Protein 9J26 (pdb70)

Sequence (141 aa):
PGPGPGERGPPGGVGFPGPGPGPGGPGPGEERGPPGGVGFPGPGPGPGGPGPGERGPPGGVGFPGPGPGPGPGPGPGERGPPGGVGFPGPGPGPPGPGPGERGPPGGVGFPGPGPGPGPGPGPGERGPPGGVGFPGPGPGPG

Secondary structure (DSSP, 8-state):
------PPPPP-PPPPP-------/-----PPPPP-PPPPPP------/-----PPPPPPPP----------/------PPPPPPPPPPPP-----/------PPPPPPPPPPPP------/------PPPPPPPPPPPP------

Structure (mmCIF, N/CA/C/O backbone):
data_9J26
#
_entry.id   9J26
#
_cell.length_a   13.982
_cell.length_b   30.428
_cell.length_c   68.051
_cell.angle_alpha   86.620
_cell.angle_beta   86.473
_cell.angle_gamma   89.284
#
_symmetry.space_group_name_H-M   'P 1'
#
loop_
_entity.id
_entity.type
_entity.pdbx_description
1 polymer 'Triple-helix region of human collagen type IV'
2 water water
#
loop_
_atom_site.group_PDB
_atom_site.id
_atom_site.type_symbol
_atom_site.label_atom_id
_atom_site.label_alt_id
_atom_site.label_comp_id
_atom_site.label_asym_id
_atom_site.label_entity_id
_atom_site.label_seq_id
_atom_site.pdbx_PDB_ins_code
_atom_site.Cartn_x
_atom_site.Cartn_y
_atom_site.Cartn_z
_atom_site.occupancy
_atom_site.B_iso_or_equiv
_atom_site.auth_seq_id
_atom_site.auth_comp_id
_atom_site.auth_asym_id
_atom_site.auth_atom_id
_atom_site.pdbx_PDB_model_num
ATOM 1 N N . PRO A 1 1 ? 18.214 -41.948 69.604 1.000 37.739 1 PRO A N 1
ATOM 2 C CA . PRO A 1 1 ? 17.879 -40.541 69.456 1.000 39.226 1 PRO A CA 1
ATOM 3 C C . PRO A 1 1 ? 16.721 -40.381 68.473 1.000 37.957 1 PRO A C 1
ATOM 4 O O . PRO A 1 1 ? 16.312 -41.352 67.833 1.000 31.999 1 PRO A O 1
ATOM 16 N N . GLY A 1 3 ? 14.950 -39.727 64.912 1.000 28.492 3 GLY A N 1
ATOM 17 C CA . GLY A 1 3 ? 15.340 -40.078 63.557 1.000 24.082 3 GLY A CA 1
ATOM 18 C C . GLY A 1 3 ? 15.886 -38.877 62.792 1.000 24.265 3 GLY A C 1
ATOM 19 O O . GLY A 1 3 ? 15.890 -37.758 63.291 1.000 24.577 3 GLY A O 1
ATOM 20 N N . PRO A 1 4 ? 16.372 -39.090 61.557 1.000 23.954 4 PRO A N 1
ATOM 21 C CA . PRO A 1 4 ? 16.909 -37.981 60.766 1.000 26.450 4 PRO A CA 1
ATOM 22 C C . PRO A 1 4 ? 15.751 -37.127 60.250 1.000 27.340 4 PRO A C 1
ATOM 23 O O . PRO A 1 4 ? 14.596 -37.578 60.219 1.000 24.346 4 PRO A O 1
ATOM 35 N N . GLY A 1 6 ? 13.139 -35.455 57.718 1.000 18.667 6 GLY A N 1
ATOM 36 C CA . GLY A 1 6 ? 12.460 -36.025 56.581 1.000 19.544 6 GLY A CA 1
ATOM 37 C C . GLY A 1 6 ? 12.977 -35.453 55.271 1.000 19.312 6 GLY A C 1
ATOM 38 O O . GLY A 1 6 ? 13.863 -34.583 55.235 1.000 19.139 6 GLY A O 1
ATOM 39 N N . PRO A 1 7 ? 12.420 -35.955 54.157 1.000 19.136 7 PRO A N 1
ATOM 40 C CA . PRO A 1 7 ? 12.812 -35.491 52.832 1.000 21.366 7 PRO A CA 1
ATOM 41 C C . PRO A 1 7 ? 12.413 -34.047 52.596 1.000 18.352 7 PRO A C 1
ATOM 42 O O . PRO A 1 7 ? 11.518 -33.515 53.258 1.000 17.058 7 PRO A O 1
ATOM 54 N N . GLY A 1 9 ? 10.595 -30.751 51.109 1.000 14.311 9 GLY A N 1
ATOM 55 C CA . GLY A 1 9 ? 9.220 -30.553 50.678 1.000 13.696 9 GLY A CA 1
ATOM 56 C C . GLY A 1 9 ? 9.076 -30.562 49.157 1.000 15.042 9 GLY A C 1
ATOM 57 O O . GLY A 1 9 ? 10.063 -30.545 48.408 1.000 13.923 9 GLY A O 1
ATOM 58 N N . GLU A 1 10 ? 7.806 -30.514 48.734 1.000 13.672 10 GLU A N 1
ATOM 59 C CA . GLU A 1 10 ? 7.451 -30.484 47.327 1.000 15.847 10 GLU A CA 1
ATOM 60 C C . GLU A 1 10 ? 7.935 -29.185 46.696 1.000 13.300 10 GLU A C 1
ATOM 61 O O . GLU A 1 10 ? 7.962 -28.153 47.317 1.000 12.754 10 GLU A O 1
ATOM 67 N N . ARG A 1 11 ? 8.234 -29.263 45.399 1.000 12.440 11 ARG A N 1
ATOM 68 C CA . ARG A 1 11 ? 8.620 -28.070 44.662 1.000 11.770 11 ARG A CA 1
ATOM 69 C C . ARG A 1 11 ? 7.460 -27.077 44.658 1.000 11.717 11 ARG A C 1
ATOM 70 O O . ARG A 1 11 ? 6.290 -27.479 44.592 1.000 12.551 11 ARG A O 1
ATOM 78 N N . GLY A 1 12 ? 7.770 -25.790 44.777 1.000 11.563 12 GLY A N 1
ATOM 79 C CA . GLY A 1 12 ? 6.747 -24.764 44.745 1.000 12.596 12 GLY A CA 1
ATOM 80 C C . GLY A 1 12 ? 6.083 -24.683 43.372 1.000 11.493 12 GLY A C 1
ATOM 81 O O . GLY A 1 12 ? 6.494 -25.295 42.369 1.000 13.028 12 GLY A O 1
ATOM 82 N N . PRO A 1 13 ? 4.991 -23.901 43.308 1.000 13.560 13 PRO A N 1
ATOM 83 C CA . PRO A 1 13 ? 4.287 -23.731 42.052 1.000 14.114 13 PRO A CA 1
ATOM 84 C C . PRO A 1 13 ? 5.086 -22.876 41.089 1.000 12.802 13 PRO A C 1
ATOM 85 O O . PRO A 1 13 ? 5.962 -22.121 41.483 1.000 13.668 13 PRO A O 1
ATOM 89 N N . PRO A 1 14 ? 4.793 -22.984 39.777 1.000 14.826 14 PRO A N 1
ATOM 90 C CA . PRO A 1 14 ? 5.386 -22.080 38.809 1.000 14.077 14 PRO A CA 1
ATOM 91 C C . PRO A 1 14 ? 5.129 -20.619 39.124 1.000 13.002 14 PRO A C 1
ATOM 92 O O . PRO A 1 14 ? 4.107 -20.265 39.723 1.000 13.796 14 PRO A O 1
ATOM 96 N N . GLY A 1 15 ? 6.037 -19.773 38.671 1.000 12.894 15 GLY A N 1
ATOM 97 C CA . GLY A 1 15 ? 5.907 -18.347 38.841 1.000 13.048 15 GLY A CA 1
ATOM 98 C C . GLY A 1 15 ? 4.785 -17.743 37.997 1.000 13.345 15 GLY A C 1
ATOM 99 O O . GLY A 1 15 ? 4.073 -18.441 37.279 1.000 13.664 15 GLY A O 1
ATOM 100 N N . GLY A 1 16 ? 4.709 -16.416 38.120 1.000 13.697 16 GLY A N 1
ATOM 101 C CA . GLY A 1 16 ? 3.659 -15.657 37.470 1.000 14.769 16 GLY A CA 1
ATOM 102 C C . GLY A 1 16 ? 3.897 -15.527 35.967 1.000 13.136 16 GLY A C 1
ATOM 103 O O . GLY A 1 16 ? 5.000 -15.777 35.436 1.000 14.146 16 GLY A O 1
ATOM 104 N N . VAL A 1 17 ? 2.839 -15.104 35.261 1.000 13.646 17 VAL A N 1
ATOM 105 C CA . VAL A 1 17 ? 2.949 -14.794 33.841 1.000 12.683 17 VAL A CA 1
ATOM 106 C C . VAL A 1 17 ? 3.955 -13.668 33.638 1.000 12.689 17 VAL A C 1
ATOM 107 O O . VAL A 1 17 ? 4.070 -12.755 34.451 1.000 14.147 17 VAL A O 1
ATOM 111 N N . GLY A 1 18 ? 4.719 -13.774 32.545 1.000 10.736 18 GLY A N 1
ATOM 112 C CA . GLY A 1 18 ? 5.721 -12.768 32.224 1.000 10.315 18 GLY A CA 1
ATOM 113 C C . GLY A 1 18 ? 5.126 -11.397 31.874 1.000 10.290 18 GLY A C 1
ATOM 114 O O . GLY A 1 18 ? 3.923 -11.201 31.655 1.000 10.825 18 GLY A O 1
ATOM 115 N N . PHE A 1 19 ? 6.013 -10.422 31.869 1.000 9.756 19 PHE A N 1
ATOM 116 C CA . PHE A 1 19 ? 5.622 -9.060 31.613 1.000 9.585 19 PHE A CA 1
ATOM 117 C C . PHE A 1 19 ? 5.374 -8.873 30.147 1.000 9.232 19 PHE A C 1
ATOM 118 O O . PHE A 1 19 ? 5.918 -9.583 29.319 1.000 9.854 19 PHE A O 1
ATOM 126 N N . PRO A 1 20 ? 4.582 -7.855 29.749 1.000 9.003 20 PRO A N 1
ATOM 127 C CA . PRO A 1 20 ? 4.446 -7.502 28.345 1.000 8.940 20 PRO A CA 1
ATOM 128 C C . PRO A 1 20 ? 5.806 -7.215 27.710 1.000 9.375 20 PRO A C 1
ATOM 129 O O . PRO A 1 20 ? 6.751 -6.745 28.358 1.000 9.437 20 PRO A O 1
ATOM 133 N N . GLY A 1 21 ? 5.902 -7.546 26.430 1.000 8.909 21 GLY A N 1
ATOM 134 C CA . GLY A 1 21 ? 7.119 -7.251 25.710 1.000 8.455 21 GLY A CA 1
ATOM 135 C C . GLY A 1 21 ? 7.354 -5.768 25.477 1.000 9.533 21 GLY A C 1
ATOM 136 O O . GLY A 1 21 ? 6.593 -4.895 25.884 1.000 9.485 21 GLY A O 1
ATOM 137 N N . PRO A 1 22 ? 8.473 -5.462 24.799 1.000 9.437 22 PRO A N 1
ATOM 138 C CA . PRO A 1 22 ? 8.788 -4.086 24.438 1.000 9.823 22 PRO A CA 1
ATOM 139 C C . PRO A 1 22 ? 7.987 -3.601 23.245 1.000 9.826 22 PRO A C 1
ATOM 140 O O . PRO A 1 22 ? 7.213 -4.338 22.659 1.000 9.822 22 PRO A O 1
ATOM 152 N N . GLY A 1 24 ? 6.553 -2.091 19.651 1.000 11.107 24 GLY A N 1
ATOM 153 C CA . GLY A 1 24 ? 6.771 -2.299 18.241 1.000 12.200 24 GLY A CA 1
ATOM 154 C C . GLY A 1 24 ? 7.488 -1.085 17.638 1.000 11.708 24 GLY A C 1
ATOM 155 O O . GLY A 1 24 ? 7.620 -0.043 18.241 1.000 11.844 24 GLY A O 1
ATOM 156 N N . PRO A 1 25 ? 7.952 -1.233 16.385 1.000 12.572 25 PRO A N 1
ATOM 157 C CA . PRO A 1 25 ? 8.617 -0.154 15.671 1.000 13.574 25 PRO A CA 1
ATOM 158 C C . PRO A 1 25 ? 7.617 0.878 15.189 1.000 11.258 25 PRO A C 1
ATOM 159 O O . PRO A 1 25 ? 6.411 0.653 15.209 1.000 10.101 25 PRO A O 1
ATOM 171 N N . GLY A 1 27 ? 5.219 2.929 12.716 1.000 12.654 27 GLY A N 1
ATOM 172 C CA . GLY A 1 27 ? 4.492 2.588 11.519 1.000 14.225 27 GLY A CA 1
ATOM 173 C C . GLY A 1 27 ? 5.206 3.099 10.277 1.000 15.665 27 GLY A C 1
ATOM 174 O O . GLY A 1 27 ? 6.186 3.848 10.344 1.000 14.449 27 GLY A O 1
ATOM 175 N N . PRO A 1 28 ? 4.766 2.613 9.092 1.000 16.697 28 PRO A N 1
ATOM 176 C CA . PRO A 1 28 ? 5.406 3.028 7.857 1.000 18.976 28 PRO A CA 1
ATOM 177 C C . PRO A 1 28 ? 5.031 4.457 7.493 1.000 20.221 28 PRO A C 1
ATOM 178 O O . PRO A 1 28 ? 4.034 5.004 7.972 1.000 18.580 28 PRO A O 1
ATOM 190 N N . GLY A 1 30 ? 3.415 5.118 5.141 1.000 34.731 30 GLY A N 1
ATOM 191 C CA . GLY A 1 30 ? 1.982 4.846 5.047 1.000 33.902 30 GLY A CA 1
ATOM 192 C C . GLY A 1 30 ? 1.708 3.344 4.886 1.000 35.231 30 GLY A C 1
ATOM 193 O O . GLY A 1 30 ? 0.602 2.921 4.402 1.000 28.586 30 GLY A O 1
ATOM 194 N N . GLY B 1 3 ? 15.397 -43.117 65.690 1.000 28.054 3 GLY B N 1
ATOM 195 C CA . GLY B 1 3 ? 13.978 -43.105 65.279 1.000 28.695 3 GLY B CA 1
ATOM 196 C C . GLY B 1 3 ? 13.817 -43.136 63.760 1.000 29.492 3 GLY B C 1
ATOM 197 O O . GLY B 1 3 ? 14.786 -43.031 63.012 1.000 30.084 3 GLY B O 1
ATOM 198 N N . PRO B 1 4 ? 12.572 -43.284 63.266 1.000 29.325 4 PRO B N 1
ATOM 199 C CA . PRO B 1 4 ? 12.308 -43.274 61.829 1.000 30.615 4 PRO B CA 1
ATOM 200 C C . PRO B 1 4 ? 12.420 -41.863 61.267 1.000 27.152 4 PRO B C 1
ATOM 201 O O . PRO B 1 4 ? 12.385 -40.892 62.011 1.000 26.523 4 PRO B O 1
ATOM 213 N N . GLY B 1 6 ? 11.783 -38.226 59.668 1.000 17.339 6 GLY B N 1
ATOM 214 C CA . GLY B 1 6 ? 10.716 -37.267 59.848 1.000 16.617 6 GLY B CA 1
ATOM 215 C C . GLY B 1 6 ? 9.879 -37.135 58.577 1.0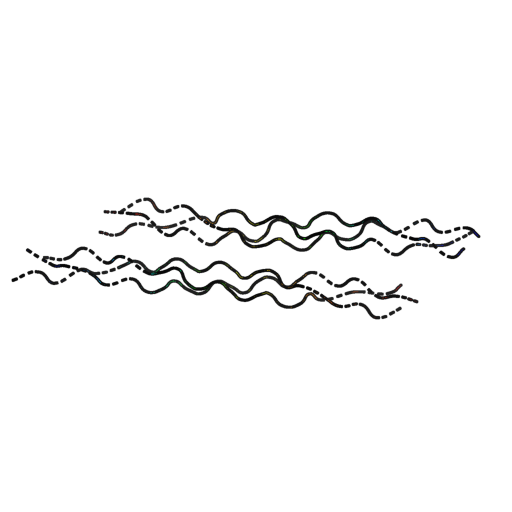00 16.949 6 GLY B C 1
ATOM 216 O O . GLY B 1 6 ? 10.143 -37.744 57.542 1.000 18.330 6 GLY B O 1
ATOM 217 N N . PRO B 1 7 ? 8.795 -36.355 58.673 1.000 17.377 7 PRO B N 1
ATOM 218 C CA . PRO B 1 7 ? 7.941 -36.135 57.512 1.000 17.893 7 PRO B CA 1
ATOM 219 C C . PRO B 1 7 ? 8.577 -35.210 56.491 1.000 17.437 7 PRO B C 1
ATOM 220 O O . PRO B 1 7 ? 9.554 -34.537 56.754 1.000 15.813 7 PRO B O 1
ATOM 232 N N . GLY B 1 9 ? 9.269 -31.884 54.288 1.000 16.723 9 GLY B N 1
ATOM 233 C CA . GLY B 1 9 ? 9.220 -30.459 54.524 1.000 14.819 9 GLY B CA 1
ATOM 234 C C . GLY B 1 9 ? 8.058 -29.765 53.804 1.000 15.093 9 GLY B C 1
ATOM 235 O O . GLY B 1 9 ? 7.223 -30.398 53.172 1.000 15.644 9 GLY B O 1
ATOM 236 N N . GLU B 1 10 ? 7.991 -28.459 54.018 1.000 15.489 10 GLU B N 1
ATOM 237 C CA A GLU B 1 10 ? 6.910 -27.639 53.483 0.500 16.846 10 GLU B CA 1
ATOM 238 C CA B GLU B 1 10 ? 6.933 -27.616 53.490 0.500 16.957 10 GLU B CA 1
ATOM 239 C C . GLU B 1 10 ? 7.133 -27.384 51.994 1.000 14.632 10 GLU B C 1
ATOM 240 O O . GLU B 1 10 ? 8.251 -27.413 51.482 1.000 14.638 10 GLU B O 1
ATOM 251 N N . ARG B 1 11 ? 6.040 -27.040 51.311 1.000 13.133 11 ARG B N 1
ATOM 252 C CA . ARG B 1 11 ? 6.086 -26.722 49.903 1.000 12.150 11 ARG B CA 1
ATOM 253 C C . ARG B 1 11 ? 7.010 -25.518 49.659 1.000 11.430 11 ARG B C 1
ATOM 254 O O 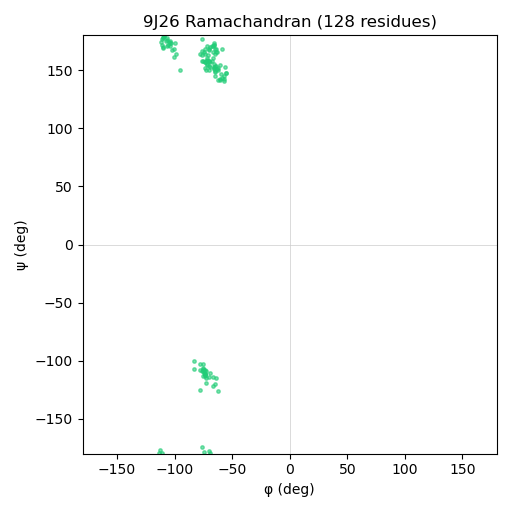. ARG B 1 11 ? 7.084 -24.573 50.450 1.000 11.930 11 ARG B O 1
ATOM 262 N N . GLY B 1 12 ? 7.755 -25.592 48.547 1.000 11.000 12 GLY B N 1
ATOM 263 C CA . GLY B 1 12 ? 8.639 -24.521 48.155 1.000 10.692 12 GLY B CA 1
ATOM 264 C C . GLY B 1 12 ? 7.909 -23.252 47.787 1.000 10.795 12 GLY B C 1
ATOM 265 O O . GLY B 1 12 ? 6.706 -23.234 47.593 1.000 11.678 12 GLY B O 1
ATOM 266 N N . PRO B 1 13 ? 8.658 -22.173 47.588 1.000 11.829 13 PRO B N 1
ATOM 267 C CA . PRO B 1 13 ? 8.098 -20.902 47.131 1.000 13.485 13 PRO B CA 1
ATOM 268 C C . PRO B 1 13 ? 7.732 -20.970 45.656 1.000 13.909 13 PRO B C 1
ATOM 269 O O . PRO B 1 13 ? 8.255 -21.796 44.916 1.000 12.186 13 PRO B O 1
ATOM 273 N N . PRO B 1 14 ? 6.926 -20.029 45.172 1.000 12.977 14 PRO B N 1
ATOM 274 C CA . PRO B 1 14 ? 6.657 -19.925 43.743 1.000 13.329 14 PRO B CA 1
ATOM 275 C C . PRO B 1 14 ? 7.920 -19.570 42.978 1.000 11.472 14 PRO B C 1
ATOM 276 O O . PRO B 1 14 ? 8.841 -18.950 43.481 1.000 14.624 14 PRO B O 1
ATOM 280 N N . GLY B 1 15 ? 7.931 -19.985 41.710 1.000 12.719 15 GLY B N 1
ATOM 281 C CA . GLY B 1 15 ? 9.029 -19.684 40.823 1.000 13.509 15 GLY B CA 1
ATOM 282 C C . GLY B 1 15 ? 9.020 -18.230 40.371 1.000 13.259 15 GLY B C 1
ATOM 283 O O . GLY B 1 15 ? 8.178 -17.423 40.771 1.000 14.245 15 GLY B O 1
ATOM 284 N N . GLY B 1 16 ? 10.000 -17.919 39.534 1.000 13.131 16 GLY B N 1
ATOM 285 C CA . GLY B 1 16 ? 10.136 -16.584 38.989 1.000 13.475 16 GLY B CA 1
ATOM 286 C C . GLY B 1 16 ? 9.110 -16.331 37.882 1.000 13.252 16 GLY B C 1
ATOM 287 O O . GLY B 1 16 ? 8.500 -17.268 37.334 1.000 14.468 16 GLY B O 1
ATOM 288 N N . VAL B 1 17 ? 8.972 -15.050 37.509 1.000 13.395 17 VAL B N 1
ATOM 289 C CA . VAL B 1 17 ? 8.043 -14.695 36.448 1.000 15.195 17 VAL B CA 1
ATOM 290 C C . VAL B 1 17 ? 8.545 -15.306 35.138 1.000 13.212 17 VAL B C 1
ATOM 291 O O . VAL B 1 17 ? 9.739 -15.510 34.919 1.000 13.998 17 VAL B O 1
ATOM 295 N N . GLY B 1 18 ? 7.588 -15.560 34.251 1.000 10.427 18 GLY B N 1
ATOM 296 C CA . GLY B 1 18 ? 7.902 -16.089 32.929 1.000 10.572 18 GLY B CA 1
ATOM 297 C C . GLY B 1 18 ? 8.700 -15.093 32.085 1.000 9.745 18 GLY B C 1
ATOM 298 O O . GLY B 1 18 ? 8.913 -13.919 32.452 1.000 10.157 18 GLY B O 1
ATOM 299 N N . PHE B 1 19 ? 9.157 -15.549 30.912 1.000 9.350 19 PHE B N 1
ATOM 300 C CA . PHE B 1 19 ? 9.886 -14.703 29.984 1.000 9.559 19 PHE B CA 1
ATOM 301 C C . PHE B 1 19 ? 9.006 -13.547 29.510 1.000 8.869 19 PHE B C 1
ATOM 302 O O . PHE B 1 19 ? 7.775 -13.698 29.432 1.000 9.528 19 PHE B O 1
ATOM 310 N N . PRO B 1 20 ? 9.567 -12.380 29.178 1.000 9.018 20 PRO B N 1
ATOM 311 C CA . PRO B 1 20 ? 8.746 -11.318 28.639 1.000 9.820 20 PRO B CA 1
ATOM 312 C C . PRO B 1 20 ? 8.074 -11.749 27.345 1.000 9.565 20 PRO B C 1
ATOM 313 O O . PRO B 1 20 ? 8.539 -12.601 26.615 1.000 10.953 20 PRO B O 1
ATOM 317 N N . GLY B 1 21 ? 6.935 -11.108 27.073 1.000 9.673 21 GLY B N 1
ATOM 318 C CA . GLY B 1 21 ? 6.276 -11.252 25.801 1.000 8.967 21 GLY B CA 1
ATOM 319 C C . GLY B 1 21 ? 7.046 -10.700 24.631 1.000 9.244 21 GLY B C 1
ATOM 320 O O . GLY B 1 21 ? 8.089 -10.050 24.779 1.000 9.385 21 GLY B O 1
ATOM 321 N N . PRO B 1 22 ? 6.535 -10.966 23.411 1.000 10.297 22 PRO B N 1
ATOM 322 C CA . PRO B 1 22 ? 7.183 -10.508 22.213 1.000 10.830 22 PRO B CA 1
ATOM 323 C C . PRO B 1 22 ? 6.953 -9.018 21.996 1.000 9.895 22 PRO B C 1
ATOM 324 O O . PRO B 1 22 ? 6.099 -8.394 22.630 1.000 10.158 22 PRO B O 1
ATOM 336 N N . GLY B 1 24 ? 5.572 -5.499 20.537 1.000 9.871 24 GLY B N 1
ATOM 337 C CA . GLY B 1 24 ? 4.323 -5.037 19.986 1.000 9.830 24 GLY B CA 1
ATOM 338 C C . GLY B 1 24 ? 4.363 -4.968 18.461 1.000 10.234 24 GLY B C 1
ATOM 339 O O . GLY B 1 24 ? 5.421 -5.054 17.838 1.000 12.671 24 GLY B O 1
ATOM 340 N N . PRO B 1 25 ? 3.171 -4.778 17.850 1.000 12.880 25 PRO B N 1
ATOM 341 C CA . PRO B 1 25 ? 3.069 -4.617 16.408 1.000 12.676 25 PRO B CA 1
ATOM 342 C C . PRO B 1 25 ? 3.565 -3.227 15.999 1.000 11.876 25 PRO B C 1
ATOM 343 O O . PRO B 1 25 ? 3.739 -2.311 16.845 1.000 13.319 25 PRO B O 1
ATOM 355 N N . GLY B 1 27 ? 3.428 0.598 14.705 1.000 13.777 27 GLY B N 1
ATOM 356 C CA . GLY B 1 27 ? 2.515 1.665 14.973 1.000 13.338 27 GLY B CA 1
ATOM 357 C C . GLY B 1 27 ? 1.668 1.970 13.760 1.000 15.048 27 GLY B C 1
ATOM 358 O O . GLY B 1 27 ? 1.841 1.380 12.678 1.000 14.962 27 GLY B O 1
ATOM 359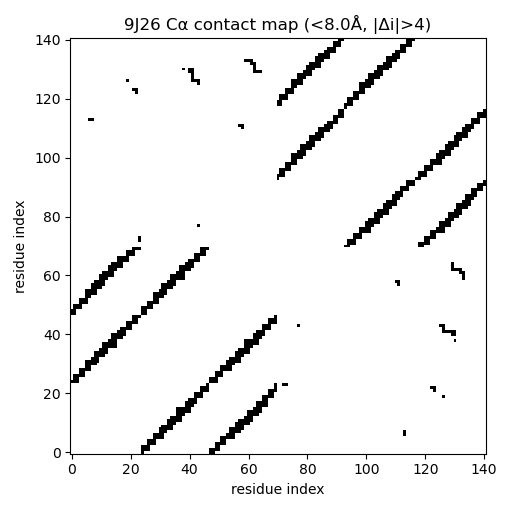 N N . PRO B 1 28 ? 0.760 2.955 13.914 1.000 14.505 28 PRO B N 1
ATOM 360 C CA . PRO B 1 28 ? -0.126 3.308 12.799 1.000 17.896 28 PRO B CA 1
ATOM 361 C C . PRO B 1 28 ? 0.598 3.874 11.598 1.000 17.997 28 PRO B C 1
ATOM 362 O O . PRO B 1 28 ? 1.613 4.557 11.731 1.000 17.080 28 PRO B O 1
ATOM 374 N N . GLY B 1 30 ? 1.744 6.357 8.710 1.000 28.247 30 GLY B N 1
ATOM 375 C CA . GLY B 1 30 ? 1.800 7.795 8.502 1.000 32.195 30 GLY B CA 1
ATOM 376 C C . GLY B 1 30 ? 0.909 8.217 7.339 1.000 37.874 30 GLY B C 1
ATOM 377 O O . GLY B 1 30 ? 0.515 7.302 6.571 1.000 39.790 30 GLY B O 1
ATOM 378 N N . GLY C 1 3 ? 13.136 -44.505 69.648 1.000 43.482 3 GLY C N 1
ATOM 379 C CA . GLY C 1 3 ? 13.416 -43.087 69.316 1.000 41.362 3 GLY C CA 1
ATOM 380 C C . GLY C 1 3 ? 12.245 -42.458 68.570 1.000 39.372 3 GLY C C 1
ATOM 381 O O . GLY C 1 3 ? 11.571 -43.145 67.813 1.000 41.479 3 GLY C O 1
ATOM 382 N N . PRO C 1 4 ? 11.953 -41.157 68.784 1.000 40.566 4 PRO C N 1
ATOM 383 C CA . PRO C 1 4 ? 10.812 -40.524 68.137 1.000 39.700 4 PRO C CA 1
ATOM 384 C C . PRO C 1 4 ? 11.115 -40.245 66.669 1.000 32.209 4 PRO C C 1
ATOM 385 O O . PRO C 1 4 ? 12.272 -40.248 66.259 1.000 29.602 4 PRO C O 1
ATOM 397 N N . GLY C 1 6 ? 11.968 -38.227 63.334 1.000 21.441 6 GLY C N 1
ATOM 398 C CA . GLY C 1 6 ? 12.819 -37.078 63.122 1.000 23.711 6 GLY C CA 1
ATOM 399 C C . GLY C 1 6 ? 11.998 -35.849 62.763 1.000 21.627 6 GLY C C 1
ATOM 400 O O . GLY C 1 6 ? 10.772 -35.910 62.584 1.000 19.505 6 GLY C O 1
ATOM 401 N N . PRO C 1 7 ? 12.645 -34.676 62.700 1.000 22.071 7 PRO C N 1
ATOM 402 C CA . PRO C 1 7 ? 11.939 -33.446 62.384 1.000 21.731 7 PRO C CA 1
ATOM 403 C C . PRO C 1 7 ? 11.546 -33.411 60.908 1.000 19.187 7 PRO C C 1
ATOM 404 O O . PRO C 1 7 ? 12.032 -34.175 60.095 1.000 17.041 7 PRO C O 1
ATOM 416 N N . GLY C 1 9 ? 11.556 -32.300 57.011 1.000 15.957 9 GLY C N 1
ATOM 417 C CA . GLY C 1 9 ? 12.609 -31.933 56.081 1.000 15.658 9 GLY C CA 1
ATOM 418 C C . GLY C 1 9 ? 12.620 -30.442 55.784 1.000 14.524 9 GLY C C 1
ATOM 419 O O . GLY C 1 9 ? 11.816 -29.653 56.305 1.000 15.228 9 GLY C O 1
ATOM 420 N N . GLU C 1 10 ? 13.607 -30.031 54.973 1.000 14.644 10 GLU C N 1
ATOM 421 C CA . GLU C 1 10 ? 13.758 -28.642 54.589 1.000 13.500 10 GLU C CA 1
ATOM 422 C C . GLU C 1 10 ? 12.630 -28.264 53.621 1.000 13.768 10 GLU C C 1
ATOM 423 O O . GLU C 1 10 ? 12.017 -29.113 52.974 1.000 15.131 10 GLU C O 1
ATOM 429 N N . ARG C 1 11 ? 12.450 -26.969 53.472 1.000 14.977 11 ARG C N 1
ATOM 430 C CA . ARG C 1 11 ? 11.501 -26.441 52.494 1.000 13.356 11 ARG C CA 1
ATOM 431 C C . ARG C 1 11 ? 11.857 -26.955 51.092 1.000 12.557 11 ARG C C 1
ATOM 432 O O . ARG C 1 11 ? 13.037 -27.062 50.736 1.000 13.973 11 ARG C O 1
ATOM 440 N N . GLY C 1 12 ? 10.822 -27.207 50.287 1.000 11.917 12 GLY C N 1
ATOM 441 C CA . GLY C 1 12 ? 11.040 -27.615 48.910 1.000 11.554 12 GLY C CA 1
ATOM 442 C C . GLY C 1 12 ? 11.714 -26.504 48.091 1.000 11.410 12 GLY C C 1
ATOM 443 O O . GLY C 1 12 ? 11.784 -25.331 48.476 1.000 12.013 12 GLY C O 1
ATOM 444 N N . PRO C 1 13 ? 12.185 -26.873 46.876 1.000 12.186 13 PRO C N 1
ATOM 445 C CA . PRO C 1 13 ? 12.831 -25.886 46.015 1.000 12.186 13 PRO C CA 1
ATOM 446 C C . PRO C 1 13 ? 11.774 -24.979 45.381 1.000 10.318 13 PRO C C 1
ATOM 447 O O . PRO C 1 13 ? 10.577 -25.309 45.360 1.000 10.472 13 PRO C O 1
ATOM 451 N N . PRO C 1 14 ? 12.191 -23.821 44.859 1.000 12.276 14 PRO C N 1
ATOM 452 C CA . PRO C 1 14 ? 11.269 -22.935 44.159 1.000 12.262 14 PRO C CA 1
ATOM 453 C C . PRO C 1 14 ? 10.692 -23.620 42.923 1.000 13.199 14 PRO C C 1
ATOM 454 O O . PRO C 1 14 ? 11.310 -24.440 42.270 1.000 12.093 14 PRO C O 1
ATOM 458 N N . GLY C 1 15 ? 9.474 -23.219 42.542 1.000 11.325 15 GLY C N 1
ATOM 459 C CA . GLY C 1 15 ? 8.906 -23.597 41.269 1.000 12.346 15 GLY C CA 1
ATOM 460 C C . GLY C 1 15 ? 9.758 -23.137 40.101 1.000 12.975 15 GLY C C 1
ATOM 461 O O . GLY C 1 15 ? 10.652 -22.299 40.214 1.000 12.639 15 GLY C O 1
ATOM 462 N N . GLY C 1 16 ? 9.377 -23.689 38.950 1.000 13.469 16 GLY C N 1
ATOM 463 C CA . GLY C 1 16 ? 9.896 -23.233 37.675 1.000 13.543 16 GLY C CA 1
ATOM 464 C C . GLY C 1 16 ? 9.338 -21.861 37.277 1.000 14.147 16 GLY C C 1
ATOM 465 O O . GLY C 1 16 ? 8.404 -21.336 37.876 1.000 13.448 16 GLY C O 1
ATOM 466 N N . VAL C 1 17 ? 9.906 -21.297 36.223 1.000 13.612 17 VAL C N 1
ATOM 467 C CA . VAL C 1 17 ? 9.449 -20.000 35.751 1.000 14.216 17 VAL C CA 1
ATOM 468 C C . VAL C 1 17 ? 8.043 -20.165 35.139 1.000 12.371 17 VAL C C 1
ATOM 469 O O . VAL C 1 17 ? 7.625 -21.236 34.691 1.000 10.708 17 VAL C O 1
ATOM 473 N N . GLY C 1 18 ? 7.335 -19.059 35.188 1.000 11.294 18 GLY C N 1
ATOM 474 C CA . GLY C 1 18 ? 5.972 -18.976 34.696 1.000 10.632 18 GLY C CA 1
ATOM 475 C C . GLY C 1 18 ? 5.870 -18.906 33.176 1.000 9.552 18 GLY C C 1
ATOM 476 O O . GLY C 1 18 ? 6.825 -19.027 32.417 1.000 10.072 18 GLY C O 1
ATOM 477 N N . PHE C 1 19 ? 4.630 -18.707 32.744 1.000 9.858 19 PHE C N 1
ATOM 478 C CA . PHE C 1 19 ? 4.303 -18.599 31.338 1.000 9.369 19 PHE C CA 1
ATOM 479 C C . PHE C 1 19 ? 4.858 -17.299 30.751 1.000 10.157 19 PHE C C 1
ATOM 480 O O . PHE C 1 19 ? 4.887 -16.307 31.426 1.000 10.413 19 PHE C O 1
ATOM 488 N N . PRO C 1 20 ? 5.146 -17.258 29.454 1.000 9.662 20 PRO C N 1
ATOM 489 C CA . PRO C 1 20 ? 5.586 -16.016 28.835 1.000 10.200 20 PRO C CA 1
ATOM 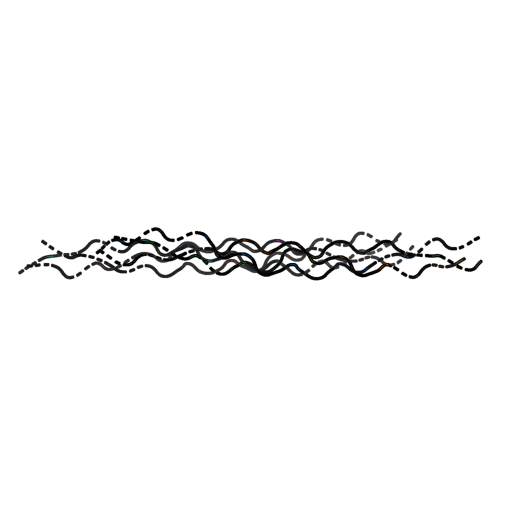490 C C . PRO C 1 20 ? 4.494 -14.964 28.732 1.000 10.258 20 PRO C C 1
ATOM 491 O O . PRO C 1 20 ? 3.301 -15.292 28.645 1.000 11.305 20 PRO C O 1
ATOM 495 N N . GLY C 1 21 ? 4.920 -13.722 28.780 1.000 10.136 21 GLY C N 1
ATOM 496 C CA . GLY C 1 21 ? 3.981 -12.629 28.770 1.000 10.051 21 GLY C CA 1
ATOM 497 C C . GLY C 1 21 ? 3.347 -12.301 27.428 1.000 9.314 21 GLY C C 1
ATOM 498 O O . GLY C 1 21 ? 3.633 -12.856 26.367 1.000 9.612 21 GLY C O 1
ATOM 499 N N . PRO C 1 22 ? 2.413 -11.316 27.463 1.000 9.529 22 PRO C N 1
ATOM 500 C CA . PRO C 1 22 ? 1.735 -10.894 26.250 1.000 9.864 22 PRO C CA 1
ATOM 501 C C . PRO C 1 22 ? 2.529 -9.892 25.441 1.000 9.403 22 PRO C C 1
ATOM 502 O O . PRO C 1 22 ? 3.580 -9.428 25.864 1.000 9.736 22 PRO C O 1
ATOM 514 N N . GLY C 1 24 ? 3.952 -6.523 23.625 1.000 11.452 24 GLY C N 1
ATOM 515 C CA . GLY C 1 24 ? 4.135 -5.173 24.057 1.000 10.807 24 GLY C CA 1
ATOM 516 C C . GLY C 1 24 ? 3.222 -4.184 23.360 1.000 11.128 24 GLY C C 1
ATOM 517 O O . GLY C 1 24 ? 2.442 -4.546 22.467 1.000 10.626 24 GLY C O 1
ATOM 518 N N . PRO C 1 25 ? 3.401 -2.889 23.683 1.000 10.862 25 PRO C N 1
ATOM 519 C CA . PRO C 1 25 ? 2.630 -1.820 23.092 1.000 10.480 25 PRO C CA 1
ATOM 520 C C . PRO C 1 25 ? 2.904 -1.643 21.609 1.000 11.218 25 PRO C C 1
ATOM 521 O O . PRO C 1 25 ? 4.009 -1.933 21.148 1.000 10.035 25 PRO C O 1
ATOM 533 N N . GLY C 1 27 ? 4.041 0.365 18.286 1.000 10.287 27 GLY C N 1
ATOM 534 C CA . GLY C 1 27 ? 4.926 1.468 17.990 1.000 9.612 27 GLY C CA 1
ATOM 535 C C . GLY C 1 27 ? 4.142 2.753 17.824 1.000 10.640 27 GLY C C 1
ATOM 536 O O . GLY C 1 27 ? 2.896 2.797 17.757 1.000 11.264 27 GLY C O 1
ATOM 537 N N . PRO C 1 28 ? 4.869 3.879 17.688 1.000 10.456 28 PRO C N 1
ATOM 538 C CA . PRO C 1 28 ? 4.238 5.151 17.397 1.000 11.835 28 PRO C CA 1
ATOM 539 C C . PRO C 1 28 ? 3.870 5.263 15.926 1.000 11.464 28 PRO C C 1
ATOM 540 O O . PRO C 1 28 ? 4.287 4.459 15.101 1.000 12.065 28 PRO C O 1
ATOM 552 N N . GLY C 1 30 ? 3.877 6.369 12.060 1.000 15.654 30 GLY C N 1
ATOM 553 C CA . GLY C 1 30 ? 4.895 6.698 11.077 1.000 20.501 30 GLY C CA 1
ATOM 554 C C . GLY C 1 30 ? 4.756 8.130 10.575 1.000 23.543 30 GLY C C 1
ATOM 555 O O . GLY C 1 30 ? 3.793 8.825 10.989 1.000 27.727 30 GLY C O 1
ATOM 557 N N . PRO D 1 1 ? 2.500 8.886 -8.823 1.000 36.353 1 PRO D N 1
ATOM 558 C CA . PRO D 1 1 ? 3.632 8.408 -8.038 1.000 33.781 1 PRO D CA 1
ATOM 559 C C . PRO D 1 1 ? 3.265 7.111 -7.316 1.000 29.245 1 PRO D C 1
ATOM 560 O O . PRO D 1 1 ? 2.114 6.693 -7.368 1.000 29.273 1 PRO D O 1
ATOM 572 N N . GLY D 1 3 ? 2.109 4.261 -4.700 1.000 21.243 3 GLY D N 1
ATOM 573 C CA . GLY D 1 3 ? 1.190 4.187 -3.585 1.000 19.595 3 GLY D CA 1
ATOM 574 C C . GLY D 1 3 ? 1.919 4.148 -2.237 1.000 18.641 3 GLY D C 1
ATOM 575 O O . GLY D 1 3 ? 3.140 4.074 -2.148 1.000 18.420 3 GLY D O 1
ATOM 576 N N . PRO D 1 4 ? 1.143 4.163 -1.136 1.000 22.629 4 PRO D N 1
ATOM 577 C CA . PRO D 1 4 ? 1.710 4.079 0.206 1.000 23.643 4 PRO D CA 1
ATOM 578 C C . PRO D 1 4 ? 2.194 2.665 0.498 1.000 21.895 4 PRO D C 1
ATOM 579 O O . PRO D 1 4 ? 1.793 1.710 -0.177 1.000 18.279 4 PRO D O 1
ATOM 591 N N . GLY D 1 6 ? 2.375 -0.987 2.145 1.000 17.819 6 GLY D N 1
ATOM 592 C CA . GLY D 1 6 ? 1.320 -1.905 2.494 1.000 17.713 6 GLY D CA 1
ATOM 593 C C . GLY D 1 6 ? 1.196 -2.044 4.008 1.000 17.232 6 GLY D C 1
ATOM 594 O O . GLY D 1 6 ? 1.985 -1.490 4.793 1.000 19.124 6 GLY D O 1
ATOM 595 N N . PRO D 1 7 ? 0.190 -2.822 4.435 1.000 16.552 7 PRO D N 1
ATOM 596 C CA . PRO D 1 7 ? -0.026 -3.052 5.858 1.000 16.918 7 PRO D CA 1
ATOM 597 C C . PRO D 1 7 ? 1.042 -3.973 6.422 1.000 17.789 7 PRO D C 1
ATOM 598 O O . PRO D 1 7 ? 1.754 -4.652 5.703 1.000 16.503 7 PRO D O 1
ATOM 610 N N . GLY D 1 9 ? 2.928 -7.166 8.094 1.000 16.086 9 GLY D N 1
ATOM 611 C CA . GLY D 1 9 ? 2.751 -8.609 8.186 1.000 16.760 9 GLY D CA 1
ATOM 612 C C . GLY D 1 9 ? 2.142 -9.040 9.524 1.000 17.039 9 GLY D C 1
ATOM 613 O O . GLY D 1 9 ? 2.148 -8.323 10.520 1.000 16.367 9 GLY D O 1
ATOM 614 N N . GLU D 1 10 ? 1.604 -10.250 9.509 1.000 17.306 10 GLU D N 1
ATOM 615 C CA . GLU D 1 10 ? 1.075 -10.880 10.709 1.000 19.997 10 GLU D CA 1
ATOM 616 C C . GLU D 1 10 ? 2.224 -11.290 11.625 1.000 15.297 10 GLU D C 1
ATOM 617 O O . GLU D 1 10 ? 3.343 -11.553 11.203 1.000 16.105 10 GLU D O 1
ATOM 623 N N . ARG D 1 11 ? 1.922 -11.385 12.904 1.000 14.481 11 ARG D N 1
ATOM 624 C CA . ARG D 1 11 ? 2.863 -11.885 13.893 1.000 14.000 11 ARG D CA 1
ATOM 625 C C . ARG D 1 11 ? 3.280 -13.313 13.517 1.000 14.718 11 ARG D C 1
ATOM 626 O O . ARG D 1 11 ? 2.433 -14.110 13.083 1.000 14.693 11 ARG D O 1
ATOM 634 N N . GLY D 1 12 ? 4.554 -13.637 13.757 1.000 14.400 12 GLY D N 1
ATOM 635 C CA . GLY D 1 12 ? 5.047 -15.000 13.612 1.000 15.967 12 GLY D CA 1
ATOM 636 C C . GLY D 1 12 ? 4.356 -15.942 14.599 1.000 16.706 12 GLY D C 1
ATOM 637 O O . GLY D 1 12 ? 3.729 -15.527 15.583 1.000 15.011 12 GLY D O 1
ATOM 638 N N . PRO D 1 13 ? 4.489 -17.263 14.386 1.000 17.943 13 PRO D N 1
ATOM 639 C CA . PRO D 1 13 ? 3.857 -18.201 15.303 1.000 17.245 13 PRO D CA 1
ATOM 640 C C . PRO D 1 13 ? 4.648 -18.267 16.616 1.000 15.443 13 PRO D C 1
ATOM 641 O O . PRO D 1 13 ? 5.835 -18.005 16.639 1.000 16.498 13 PRO D O 1
ATOM 645 N N . PRO D 1 14 ? 3.958 -18.709 17.674 1.000 19.188 14 PRO D N 1
ATOM 646 C CA . PRO D 1 14 ? 4.631 -18.887 18.958 1.000 18.151 14 PRO D CA 1
ATOM 647 C C . PRO D 1 14 ? 5.586 -20.079 18.886 1.000 17.300 14 PRO D C 1
ATOM 648 O O . PRO D 1 14 ? 5.425 -20.999 18.067 1.000 18.838 14 PRO D O 1
ATOM 652 N N . GLY D 1 15 ? 6.565 -20.085 19.771 1.000 14.927 15 GLY D N 1
ATOM 653 C CA . GLY D 1 15 ? 7.444 -21.215 19.940 1.000 12.901 15 GLY D CA 1
ATOM 654 C C . GLY D 1 15 ? 6.766 -22.444 20.577 1.000 10.936 15 GLY D C 1
ATOM 655 O O . GLY D 1 15 ? 5.668 -22.363 21.117 1.000 13.202 15 GLY D O 1
ATOM 656 N N . GLY D 1 16 ? 7.504 -23.521 20.484 1.000 12.410 16 GLY D N 1
ATOM 657 C CA . GLY D 1 16 ? 7.039 -24.804 20.950 1.000 12.735 16 GLY D CA 1
ATOM 658 C C . GLY D 1 16 ? 7.156 -24.906 22.468 1.000 12.409 16 GLY D C 1
ATOM 659 O O . GLY D 1 16 ? 7.911 -24.182 23.136 1.000 11.739 16 GLY D O 1
ATOM 660 N N . VAL D 1 17 ? 6.447 -25.893 23.014 1.000 10.539 17 VAL D N 1
ATOM 661 C CA . VAL D 1 17 ? 6.514 -26.186 24.437 1.000 10.095 17 VAL D CA 1
ATOM 662 C C . VAL D 1 17 ? 7.926 -26.654 24.756 1.000 10.415 17 VAL D C 1
ATOM 663 O O . VAL D 1 17 ? 8.570 -27.336 23.959 1.000 10.762 17 VAL D O 1
ATOM 667 N N . GLY D 1 18 ? 8.398 -26.294 25.939 1.000 8.816 18 GLY D N 1
ATOM 668 C CA . GLY D 1 18 ? 9.761 -26.655 26.317 1.000 8.739 18 GLY D CA 1
ATOM 669 C C . GLY D 1 18 ? 9.885 -28.124 26.639 1.000 7.964 18 GLY D C 1
ATOM 670 O O . GLY D 1 18 ? 8.910 -28.843 26.838 1.000 9.654 18 GLY D O 1
ATOM 671 N N . PHE D 1 19 ? 11.127 -28.557 26.750 1.000 8.603 19 PHE D N 1
ATOM 672 C CA . PHE D 1 19 ? 11.422 -29.962 26.952 1.000 8.460 19 PHE D CA 1
ATOM 673 C C . PHE D 1 19 ? 11.036 -30.366 28.359 1.000 8.954 19 PHE D C 1
ATOM 674 O O . PHE D 1 19 ? 11.073 -29.552 29.297 1.000 9.277 19 PHE D O 1
ATOM 682 N N . PRO D 1 20 ? 10.730 -31.655 28.613 1.000 9.244 20 PRO D N 1
ATOM 683 C CA . PRO D 1 20 ? 10.518 -32.101 29.984 1.000 10.808 20 PRO D CA 1
ATOM 684 C C . PRO D 1 20 ? 11.699 -31.781 30.862 1.000 9.392 20 PRO D C 1
ATOM 685 O O . PRO D 1 20 ? 12.868 -31.776 30.409 1.000 10.433 20 PRO D O 1
ATOM 689 N N . GLY D 1 21 ? 11.409 -31.506 32.136 1.000 9.423 21 GLY D N 1
ATOM 690 C CA . GLY D 1 21 ? 12.436 -31.165 33.098 1.000 9.269 21 GLY D CA 1
ATOM 691 C C . GLY D 1 21 ? 13.397 -32.323 33.341 1.000 9.307 21 GLY D C 1
ATOM 692 O O . GLY D 1 21 ? 13.091 -33.475 33.036 1.000 9.788 21 GLY D O 1
ATOM 693 N N . PRO D 1 22 ? 14.559 -32.017 33.986 1.000 10.775 22 PRO D N 1
ATOM 694 C CA . PRO D 1 22 ? 15.501 -33.064 34.315 1.000 11.166 22 PRO D CA 1
ATOM 695 C C . PRO D 1 22 ? 14.964 -34.078 35.301 1.000 11.244 22 PRO D C 1
ATOM 696 O O . PRO D 1 22 ? 14.058 -33.784 36.108 1.000 10.356 22 PRO D O 1
ATOM 708 N N . GLY D 1 24 ? 14.688 -36.127 38.751 1.000 13.458 24 GLY D N 1
ATOM 709 C CA . GLY D 1 24 ? 14.939 -35.667 40.113 1.000 15.239 24 GLY D CA 1
ATOM 710 C C . GLY D 1 24 ? 16.212 -36.322 40.654 1.000 21.875 24 GLY D C 1
ATOM 711 O O . GLY D 1 24 ? 16.670 -37.299 40.074 1.000 22.175 24 GLY D O 1
ATOM 712 N N . PRO D 1 25 ? 16.704 -35.854 41.804 1.000 23.535 25 PRO D N 1
ATOM 713 C CA . PRO D 1 25 ? 17.875 -36.480 42.433 1.000 27.577 25 PRO D CA 1
ATOM 714 C C . PRO D 1 25 ? 17.485 -37.834 43.030 1.000 27.093 25 PRO D C 1
ATOM 715 O O . PRO D 1 25 ? 16.315 -38.086 43.319 1.000 21.400 25 PRO D O 1
ATOM 727 N N . GLY D 1 27 ? 16.880 -40.735 45.786 1.000 22.571 27 GLY D N 1
ATOM 728 C CA . GLY D 1 27 ? 16.518 -40.741 47.196 1.000 26.760 27 GLY D CA 1
ATOM 729 C C . GLY D 1 27 ? 17.758 -40.817 48.093 1.000 35.034 27 GLY D C 1
ATOM 730 O O . GLY D 1 27 ? 18.812 -41.249 47.634 1.000 32.508 27 GLY D O 1
ATOM 731 N N . PRO D 1 28 ? 17.723 -40.243 49.319 1.000 41.920 28 PRO D N 1
ATOM 732 C CA . PRO D 1 28 ? 18.850 -40.340 50.258 1.000 45.987 28 PRO D CA 1
ATOM 733 C C . PRO D 1 28 ? 18.887 -41.656 51.039 1.000 48.062 28 PRO D C 1
ATOM 734 O O . PRO D 1 28 ? 18.661 -42.734 50.448 1.000 41.896 28 PRO D O 1
ATOM 738 N N . PRO E 1 1 ? -2.134 9.804 -10.772 1.000 43.691 1 PRO E N 1
ATOM 739 C CA . PRO E 1 1 ? -2.301 9.967 -9.328 1.000 42.035 1 PRO E CA 1
ATOM 740 C C . PRO E 1 1 ? -1.624 8.822 -8.584 1.000 40.765 1 PRO E C 1
ATOM 741 O O . PRO E 1 1 ? -1.131 7.903 -9.220 1.000 39.396 1 PRO E O 1
ATOM 753 N N . GLY E 1 3 ? -0.466 5.470 -6.689 1.000 31.569 3 GLY E N 1
ATOM 754 C CA . GLY E 1 3 ? -0.884 4.094 -6.852 1.000 31.123 3 GLY E CA 1
ATOM 755 C C . GLY E 1 3 ? -1.619 3.578 -5.620 1.000 26.487 3 GLY E C 1
ATOM 756 O O . GLY E 1 3 ? -1.797 4.269 -4.612 1.000 31.245 3 GLY E O 1
ATOM 757 N N . PRO E 1 4 ? -2.046 2.297 -5.655 1.000 26.997 4 PRO E N 1
ATOM 758 C CA . PRO E 1 4 ? -2.675 1.664 -4.499 1.000 26.465 4 PRO E CA 1
ATOM 759 C C . PRO E 1 4 ? -1.614 1.323 -3.458 1.000 23.739 4 PRO E C 1
ATOM 760 O O . PRO E 1 4 ? -0.421 1.298 -3.757 1.000 22.780 4 PRO E O 1
ATOM 772 N N . GLY E 1 6 ? 0.861 -0.888 -1.165 1.000 17.980 6 GLY E N 1
ATOM 773 C CA . GLY E 1 6 ? 1.620 -2.079 -1.427 1.000 19.253 6 GLY E CA 1
ATOM 774 C C . GLY E 1 6 ? 1.027 -3.294 -0.733 1.000 18.007 6 GLY E C 1
ATOM 775 O O . GLY E 1 6 ? 0.043 -3.226 -0.003 1.000 17.672 6 GLY E O 1
ATOM 776 N N . PRO E 1 7 ? 1.616 -4.474 -1.002 1.000 18.230 7 PRO E N 1
ATOM 777 C CA . PRO E 1 7 ? 1.145 -5.706 -0.357 1.000 16.995 7 PRO E CA 1
ATOM 778 C C . PRO E 1 7 ? 1.466 -5.708 1.134 1.000 16.424 7 PRO E C 1
ATOM 779 O O . PRO E 1 7 ? 2.353 -4.997 1.584 1.000 15.426 7 PRO E O 1
ATOM 791 N N . GLY E 1 9 ? 3.289 -6.824 4.556 1.000 15.652 9 GLY E N 1
ATOM 792 C CA . GLY E 1 9 ? 4.629 -7.311 4.840 1.000 16.553 9 GLY E CA 1
ATOM 793 C C . GLY E 1 9 ? 4.664 -8.817 5.087 1.000 15.766 9 GLY E C 1
ATOM 794 O O . GLY E 1 9 ? 3.613 -9.456 5.238 1.000 17.435 9 GLY E O 1
ATOM 795 N N . GLU E 1 10 ? 5.879 -9.351 5.164 1.000 17.529 10 GLU E N 1
ATOM 796 C CA . GLU E 1 10 ? 6.026 -10.779 5.413 1.000 18.563 10 GLU E CA 1
ATOM 797 C C . GLU E 1 10 ? 5.700 -11.091 6.868 1.000 17.980 10 GLU E C 1
ATOM 798 O O . GLU E 1 10 ? 5.844 -10.247 7.746 1.000 19.484 10 GLU E O 1
ATOM 804 N N . ARG E 1 11 ? 5.234 -12.322 7.101 1.000 18.411 11 ARG E N 1
ATOM 805 C CA . ARG E 1 11 ? 4.998 -12.788 8.457 1.000 18.511 11 ARG E CA 1
ATOM 806 C C . ARG E 1 11 ? 6.267 -12.693 9.296 1.000 16.930 11 ARG E C 1
ATOM 807 O O . ARG E 1 11 ? 7.362 -12.933 8.840 1.000 17.521 11 ARG E O 1
ATOM 815 N N . GLY E 1 12 ? 6.099 -12.323 10.573 1.000 17.109 12 GLY E N 1
ATOM 816 C CA . GLY E 1 12 ? 7.205 -12.276 11.502 1.000 17.392 12 GLY E CA 1
ATOM 817 C C . GLY E 1 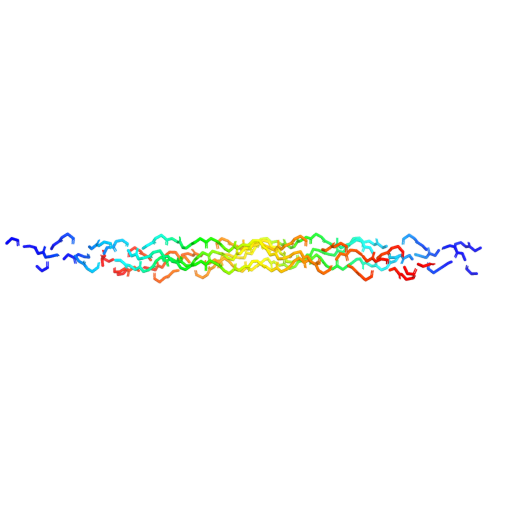12 ? 7.812 -13.666 11.751 1.000 14.790 12 GLY E C 1
ATOM 818 O O . GLY E 1 12 ? 7.209 -14.699 11.447 1.000 18.335 12 GLY E O 1
ATOM 819 N N . PRO E 1 13 ? 8.989 -13.678 12.401 1.000 16.631 13 PRO E N 1
ATOM 820 C CA . PRO E 1 13 ? 9.684 -14.926 12.661 1.000 17.224 13 PRO E CA 1
ATOM 821 C C . PRO E 1 13 ? 8.996 -15.708 13.765 1.000 19.373 13 PRO E C 1
ATOM 822 O O . PRO E 1 13 ? 8.293 -15.154 14.610 1.000 16.294 13 PRO E O 1
ATOM 826 N N . PRO E 1 14 ? 9.206 -17.033 13.791 1.000 20.984 14 PRO E N 1
ATOM 827 C CA . PRO E 1 14 ? 8.672 -17.851 14.873 1.000 20.644 14 PRO E CA 1
ATOM 828 C C . PRO E 1 14 ? 9.305 -17.477 16.204 1.000 16.760 14 PRO E C 1
ATOM 829 O O . PRO E 1 14 ? 10.462 -17.048 16.276 1.000 18.564 14 PRO E O 1
ATOM 833 N N . GLY E 1 15 ? 8.493 -17.628 17.267 1.000 15.297 15 GLY E N 1
ATOM 834 C CA . GLY E 1 15 ? 9.031 -17.491 18.611 1.000 16.162 15 GLY E CA 1
ATOM 835 C C . GLY E 1 15 ? 9.963 -18.642 18.965 1.000 15.009 15 GLY E C 1
ATOM 836 O O . GLY E 1 15 ? 9.863 -19.703 18.373 1.000 15.579 15 GLY E O 1
ATOM 837 N N . GLY E 1 16 ? 10.846 -18.391 19.926 1.000 13.422 16 GLY E N 1
ATOM 838 C CA . GLY E 1 16 ? 11.771 -19.401 20.401 1.000 11.852 16 GLY E CA 1
ATOM 839 C C . GLY E 1 16 ? 11.067 -20.479 21.234 1.000 11.423 16 GLY E C 1
ATOM 840 O O . GLY E 1 16 ? 9.983 -20.274 21.770 1.000 10.636 16 GLY E O 1
ATOM 841 N N . VAL E 1 17 ? 11.720 -21.618 21.362 1.000 10.352 17 VAL E N 1
ATOM 842 C CA . VAL E 1 17 ? 11.165 -22.735 22.117 1.000 9.760 17 VAL E CA 1
ATOM 843 C C . VAL E 1 17 ? 11.080 -22.327 23.593 1.000 9.408 17 VAL E C 1
ATOM 844 O O . VAL E 1 17 ? 11.829 -21.521 24.093 1.000 10.243 17 VAL E O 1
ATOM 848 N N . GLY E 1 18 ? 10.123 -22.915 24.282 1.000 7.810 18 GLY E N 1
ATOM 849 C CA . GLY E 1 18 ? 9.990 -22.711 25.715 1.000 7.882 18 GLY E CA 1
ATOM 850 C C . GLY E 1 18 ? 11.143 -23.290 26.508 1.000 8.413 18 GLY E C 1
ATOM 851 O O . GLY E 1 18 ? 11.867 -24.170 26.042 1.000 8.877 18 GLY E O 1
ATOM 852 N N . PHE E 1 19 ? 11.271 -22.795 27.720 1.000 8.439 19 PHE E N 1
ATOM 853 C CA . PHE E 1 19 ? 12.296 -23.265 28.629 1.000 7.551 19 PHE E CA 1
ATOM 854 C C . PHE E 1 19 ? 12.036 -24.718 29.019 1.000 7.925 19 PHE E C 1
ATOM 855 O O . PHE E 1 19 ? 10.899 -25.164 29.081 1.000 8.516 19 PHE E O 1
ATOM 863 N N . PRO E 1 20 ? 13.077 -25.462 29.416 1.000 9.234 20 PRO E N 1
ATOM 864 C CA . PRO E 1 20 ? 12.844 -26.784 29.995 1.000 9.788 20 PRO E CA 1
ATOM 865 C C . PRO E 1 20 ? 12.072 -26.634 31.302 1.000 9.531 20 PRO E C 1
ATOM 866 O O . PRO E 1 20 ? 12.148 -25.622 31.991 1.000 10.072 20 PRO E O 1
ATOM 870 N N . GLY E 1 21 ? 11.328 -27.693 31.645 1.000 9.406 21 GLY E N 1
ATOM 871 C CA . GLY E 1 21 ? 10.720 -27.763 32.948 1.000 10.318 21 GLY E CA 1
ATOM 872 C C . GLY E 1 21 ? 11.706 -27.898 34.087 1.000 9.534 21 GLY E C 1
ATOM 873 O O . GLY E 1 21 ? 12.914 -28.101 33.883 1.000 10.568 21 GLY E O 1
ATOM 874 N N . PRO E 1 22 ? 11.208 -27.778 35.327 1.000 10.520 22 PRO E N 1
ATOM 875 C CA . PRO E 1 22 ? 12.058 -27.952 36.496 1.000 10.281 22 PRO E CA 1
ATOM 876 C C . PRO E 1 22 ? 12.368 -29.416 36.738 1.000 9.924 22 PRO E C 1
ATOM 877 O O . PRO E 1 22 ? 11.665 -30.298 36.231 1.000 10.503 22 PRO E O 1
ATOM 889 N N . GLY E 1 24 ? 12.459 -33.084 38.436 1.000 11.088 24 GLY E N 1
ATOM 890 C CA . GLY E 1 24 ? 11.456 -33.897 39.100 1.000 10.754 24 GLY E CA 1
ATOM 891 C C . GLY E 1 24 ? 11.771 -33.973 40.593 1.000 10.996 24 GLY E C 1
ATOM 892 O O . GLY E 1 24 ? 12.828 -33.547 41.044 1.000 11.542 24 GLY E O 1
ATOM 893 N N . PRO E 1 25 ? 10.896 -34.647 41.336 1.000 11.392 25 PRO E N 1
ATOM 894 C CA . PRO E 1 25 ? 11.065 -34.815 42.779 1.000 13.017 25 PRO E CA 1
ATOM 895 C C . PRO E 1 25 ? 12.155 -35.814 43.097 1.000 15.859 25 PRO E C 1
ATOM 896 O O . PRO E 1 25 ? 12.519 -36.623 42.250 1.000 13.265 25 PRO E O 1
ATOM 908 N N . GLY E 1 27 ? 13.912 -39.195 44.390 1.000 16.314 27 GLY E N 1
ATOM 909 C CA . GLY E 1 27 ? 13.472 -40.560 44.486 1.000 17.434 27 GLY E CA 1
ATOM 910 C C . GLY E 1 27 ? 13.131 -40.953 45.919 1.000 19.198 27 GLY E C 1
ATOM 911 O O . GLY E 1 27 ? 13.371 -40.205 46.864 1.000 21.740 27 GLY E O 1
ATOM 912 N N . PRO E 1 28 ? 12.570 -42.175 46.071 1.000 24.866 28 PRO E N 1
ATOM 913 C CA . PRO E 1 28 ? 12.331 -42.751 47.388 1.000 27.322 28 PRO E CA 1
ATOM 914 C C . PRO E 1 28 ? 13.577 -42.992 48.231 1.000 28.710 28 PRO E C 1
ATOM 915 O O . PRO E 1 28 ? 14.679 -43.156 47.724 1.000 26.557 28 PRO E O 1
ATOM 927 N N . GLY E 1 30 ? 16.633 -44.409 50.545 1.000 31.689 30 GLY E N 1
ATOM 928 C CA . GLY E 1 30 ? 17.430 -45.625 50.652 1.000 35.701 30 GLY E CA 1
ATOM 929 C C . GLY E 1 30 ? 17.154 -46.405 51.933 1.000 40.001 30 GLY E C 1
ATOM 930 O O . GLY E 1 30 ? 17.504 -47.617 51.941 1.000 39.629 3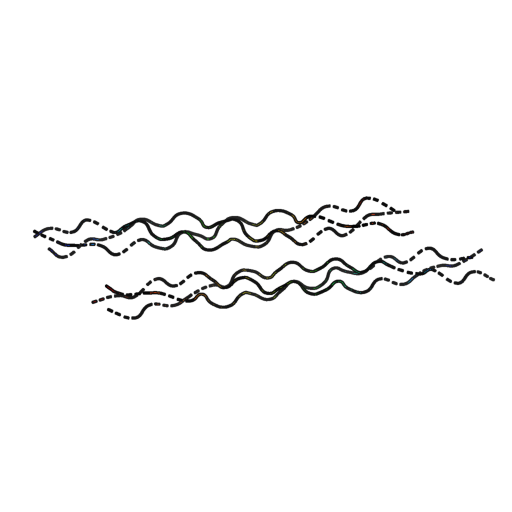0 GLY E O 1
ATOM 931 N N . PRO F 1 1 ? -2.085 7.018 -16.274 1.000 52.310 1 PRO F N 1
ATOM 932 C CA . PRO F 1 1 ? -2.898 6.120 -15.460 1.000 52.957 1 PRO F CA 1
ATOM 933 C C . PRO F 1 1 ? -2.542 6.292 -13.988 1.000 54.369 1 PRO F C 1
ATOM 934 O O . PRO F 1 1 ? -1.594 7.010 -13.663 1.000 52.965 1 PRO F O 1
ATOM 946 N N . GLY F 1 3 ? -0.695 5.591 -10.486 1.000 38.155 3 GLY F N 1
ATOM 947 C CA . GLY F 1 3 ? 0.671 5.202 -10.197 1.000 33.888 3 GLY F CA 1
ATOM 948 C C . GLY F 1 3 ? 0.775 3.738 -9.755 1.000 31.933 3 GLY F C 1
ATOM 949 O O . GLY F 1 3 ? -0.236 3.060 -9.545 1.000 35.740 3 GLY F O 1
ATOM 950 N N . PRO F 1 4 ? 2.007 3.215 -9.642 1.000 29.435 4 PRO F N 1
ATOM 951 C CA . PRO F 1 4 ? 2.232 1.821 -9.285 1.000 28.177 4 PRO F CA 1
ATOM 952 C C . PRO F 1 4 ? 1.944 1.572 -7.814 1.000 28.193 4 PRO F C 1
ATOM 953 O O . PRO F 1 4 ? 1.921 2.513 -7.021 1.000 24.135 4 PRO F O 1
ATOM 965 N N . GLY F 1 6 ? 2.441 0.740 -3.925 1.000 20.510 6 GLY F N 1
ATOM 966 C CA . GLY F 1 6 ? 3.459 1.152 -2.996 1.000 18.460 6 GLY F CA 1
ATOM 967 C C . GLY F 1 6 ? 4.357 0.001 -2.576 1.000 19.388 6 GLY F C 1
ATOM 968 O O . GLY F 1 6 ? 4.162 -1.150 -2.980 1.000 21.350 6 GLY F O 1
ATOM 969 N N . PRO F 1 7 ? 5.328 0.312 -1.691 1.000 20.077 7 PRO F N 1
ATOM 970 C CA . PRO F 1 7 ? 6.265 -0.685 -1.208 1.000 20.4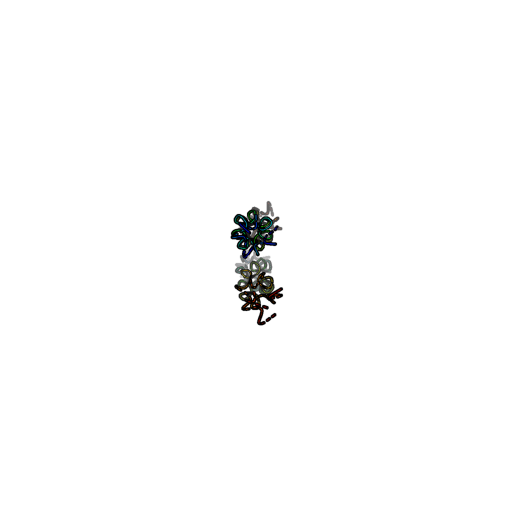36 7 PRO F CA 1
ATOM 971 C C . PRO F 1 7 ? 5.596 -1.696 -0.295 1.000 19.119 7 PRO F C 1
ATOM 972 O O . PRO F 1 7 ? 4.520 -1.449 0.266 1.000 15.795 7 PRO F O 1
ATOM 984 N N . GLY F 1 9 ? 4.622 -3.811 3.003 1.000 15.960 9 GLY F N 1
ATOM 985 C CA . GLY F 1 9 ? 4.511 -3.431 4.404 1.000 14.333 9 GLY F CA 1
ATOM 986 C C . GLY F 1 9 ? 5.676 -3.943 5.238 1.000 15.003 9 GLY F C 1
ATOM 987 O O . GLY F 1 9 ? 6.540 -4.679 4.783 1.000 16.406 9 GLY F O 1
ATOM 988 N N . GLU F 1 10 ? 5.707 -3.475 6.483 1.000 15.079 10 GLU F N 1
ATOM 989 C CA . GLU F 1 10 ? 6.722 -3.879 7.450 1.000 14.302 10 GLU F CA 1
ATOM 990 C C . GLU F 1 10 ? 6.582 -5.362 7.777 1.000 14.377 10 GLU F C 1
ATOM 991 O O . GLU F 1 10 ? 5.458 -5.872 7.824 1.000 15.539 10 GLU F O 1
ATOM 997 N N . ARG F 1 11 ? 7.713 -5.992 8.086 1.000 13.681 11 ARG F N 1
ATOM 998 C CA . ARG F 1 11 ? 7.712 -7.358 8.592 1.000 14.123 11 ARG F CA 1
ATOM 999 C C . ARG F 1 11 ? 6.859 -7.443 9.840 1.000 14.151 11 ARG F C 1
ATOM 1000 O O . ARG F 1 11 ? 6.903 -6.527 10.695 1.000 16.247 11 ARG F O 1
ATOM 1008 N N . GLY F 1 12 ? 6.102 -8.543 9.965 1.000 13.892 12 GLY F N 1
ATOM 1009 C CA . GLY F 1 12 ? 5.331 -8.746 11.192 1.000 14.530 12 GLY F CA 1
ATOM 1010 C C . GLY F 1 12 ? 6.217 -8.931 12.410 1.000 13.836 12 GLY F C 1
ATOM 1011 O O . GLY F 1 12 ? 7.395 -9.230 12.309 1.000 14.277 12 GLY F O 1
ATOM 1012 N N . PRO F 1 13 ? 5.644 -8.788 13.617 1.000 13.476 13 PRO F N 1
ATOM 1013 C CA . PRO F 1 13 ? 6.417 -8.968 14.834 1.000 12.645 13 PRO F CA 1
ATOM 1014 C C . PRO F 1 13 ? 6.731 -10.429 15.068 1.000 12.658 13 PRO F C 1
ATOM 1015 O O . PRO F 1 13 ? 6.000 -11.302 14.589 1.000 13.751 13 PRO F O 1
ATOM 1019 N N . PRO F 1 14 ? 7.775 -10.710 15.857 1.000 14.159 14 PRO F N 1
ATOM 1020 C CA . PRO F 1 14 ? 8.068 -12.080 16.243 1.000 13.998 14 PRO F CA 1
ATOM 1021 C C . PRO F 1 14 ? 6.942 -12.676 17.061 1.000 12.863 14 PRO F C 1
ATOM 1022 O O . PRO F 1 14 ? 6.283 -11.994 17.831 1.000 12.093 14 PRO F O 1
ATOM 1026 N N . GLY F 1 15 ? 6.794 -13.995 16.955 1.000 12.298 15 GLY F N 1
ATOM 1027 C CA . GLY F 1 15 ? 5.940 -14.744 17.860 1.000 13.058 15 GLY F CA 1
ATOM 1028 C C . GLY F 1 15 ? 6.569 -14.791 19.263 1.000 12.994 15 GLY F C 1
ATOM 1029 O O . GLY F 1 15 ? 7.754 -14.597 19.409 1.000 13.442 15 GLY F O 1
ATOM 1030 N N . GLY F 1 16 ? 5.727 -15.030 20.255 1.000 11.901 16 GLY F N 1
ATOM 1031 C CA . GLY F 1 16 ? 6.194 -15.203 21.617 1.000 11.451 16 GLY F CA 1
ATOM 1032 C C . GLY F 1 16 ? 6.884 -16.539 21.816 1.000 10.898 16 GLY F C 1
ATOM 1033 O O . GLY F 1 16 ? 6.736 -17.459 21.027 1.000 11.381 16 GLY F O 1
ATOM 1034 N N . VAL F 1 17 ? 7.737 -16.643 22.827 1.000 10.486 17 VAL F N 1
ATOM 1035 C CA . VAL F 1 17 ? 8.395 -17.895 23.123 1.000 10.348 17 VAL F CA 1
ATOM 1036 C C . VAL F 1 17 ? 7.348 -18.893 23.622 1.000 9.790 17 VAL F C 1
ATOM 1037 O O . VAL F 1 17 ? 6.250 -18.557 24.094 1.000 10.405 17 VAL F O 1
ATOM 1041 N N . GLY F 1 18 ? 7.699 -20.158 23.494 1.000 9.020 18 GLY F N 1
ATOM 1042 C CA . GLY F 1 18 ? 6.844 -21.219 23.993 1.000 8.643 18 GLY F CA 1
ATOM 1043 C C . GLY F 1 18 ? 6.759 -21.309 25.513 1.000 8.841 18 GLY F C 1
ATOM 1044 O O . GLY F 1 18 ? 7.496 -20.693 26.290 1.000 10.087 18 GLY F O 1
ATOM 1045 N N . PHE F 1 19 ? 5.794 -22.122 25.964 1.000 8.868 19 PHE F N 1
ATOM 1046 C CA . PHE F 1 19 ? 5.609 -22.325 27.397 1.000 8.976 19 PHE F CA 1
ATOM 1047 C C . PHE F 1 19 ? 6.731 -23.175 27.967 1.000 9.129 19 PHE F C 1
ATOM 1048 O O . PHE F 1 19 ? 7.230 -24.061 27.280 1.000 10.166 19 PHE F O 1
ATOM 1056 N N . PRO F 1 20 ? 7.112 -23.017 29.236 1.000 8.954 20 PRO F N 1
ATOM 1057 C CA . PRO F 1 20 ? 8.039 -23.951 29.852 1.000 8.305 20 PRO F CA 1
ATOM 1058 C C . PRO F 1 20 ? 7.508 -25.369 29.860 1.000 8.770 20 PRO F C 1
ATOM 1059 O O . PRO F 1 20 ? 6.303 -25.590 29.912 1.000 9.407 20 PRO F O 1
ATOM 1063 N N . GLY F 1 21 ? 8.413 -26.323 29.739 1.000 8.657 21 GLY F N 1
ATOM 1064 C CA . GLY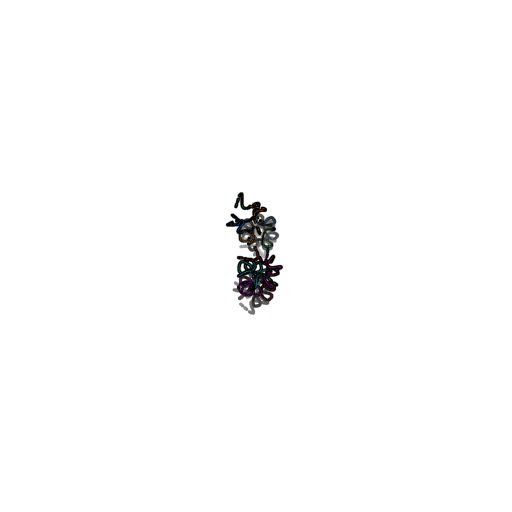 F 1 21 ? 8.048 -27.711 29.798 1.000 8.429 21 GLY F CA 1
ATOM 1065 C C . GLY F 1 21 ? 7.612 -28.151 31.187 1.000 8.484 21 GLY F C 1
ATOM 1066 O O . GLY F 1 21 ? 7.691 -27.439 32.179 1.000 8.042 21 GLY F O 1
ATOM 1067 N N . PRO F 1 22 ? 7.064 -29.393 31.257 1.000 8.674 22 PRO F N 1
ATOM 1068 C CA . PRO F 1 22 ? 6.572 -29.926 32.499 1.000 8.692 22 PRO F CA 1
ATOM 1069 C C . PRO F 1 22 ? 7.674 -30.431 33.389 1.000 8.677 22 PRO F C 1
ATOM 1070 O O . PRO F 1 22 ? 8.832 -30.584 32.943 1.000 8.885 22 PRO F O 1
ATOM 1082 N N . GLY F 1 24 ? 10.279 -32.804 35.400 1.000 8.854 24 GLY F N 1
ATOM 1083 C CA . GLY F 1 24 ? 10.867 -34.080 35.148 1.000 9.301 24 GLY F CA 1
ATOM 1084 C C . GLY F 1 24 ? 10.257 -35.191 35.983 1.000 9.288 24 GLY F C 1
ATOM 1085 O O . GLY F 1 24 ? 9.486 -34.950 36.897 1.000 9.323 24 GLY F O 1
ATOM 1086 N N . PRO F 1 25 ? 10.680 -36.425 35.708 1.000 10.704 25 PRO F N 1
ATOM 1087 C CA . PRO F 1 25 ? 10.243 -37.589 36.469 1.000 11.757 25 PRO F CA 1
ATOM 1088 C C . PRO F 1 25 ? 10.944 -37.655 37.821 1.000 12.544 25 PRO F C 1
ATOM 1089 O O . PRO F 1 25 ? 11.987 -37.030 38.030 1.000 12.272 25 PRO F O 1
ATOM 1101 N N . GLY F 1 27 ? 13.449 -38.946 40.717 1.000 18.738 27 GLY F N 1
ATOM 1102 C CA . GLY F 1 27 ? 14.679 -39.687 40.854 1.000 20.278 27 GLY F CA 1
ATOM 1103 C C . GLY F 1 27 ? 14.372 -41.144 41.223 1.000 16.886 27 GLY F C 1
ATOM 1104 O O . GLY F 1 27 ? 13.264 -41.527 41.610 1.000 22.678 27 GLY F O 1
ATOM 1105 N N . PRO F 1 28 ? 15.365 -42.039 41.063 1.000 24.276 28 PRO F N 1
ATOM 1106 C CA . PRO F 1 28 ? 15.206 -43.442 41.449 1.000 22.316 28 PRO F CA 1
ATOM 1107 C C . PRO F 1 28 ? 15.465 -43.605 42.940 1.000 24.212 28 PRO F C 1
ATOM 1108 O O . PRO F 1 28 ? 15.993 -42.689 43.571 1.000 23.994 28 PRO F O 1
ATOM 1120 N N . GLY F 1 30 ? 17.268 -44.432 46.497 1.000 28.921 30 GLY F N 1
ATOM 1121 C CA . GLY F 1 30 ? 18.612 -44.371 47.050 1.000 29.801 30 GLY F CA 1
ATOM 1122 C C . GLY F 1 30 ? 19.111 -45.750 47.453 1.000 33.621 30 GLY F C 1
ATOM 1123 O O . GLY F 1 30 ? 18.269 -46.673 47.466 1.000 33.890 30 GLY F O 1
#

Foldseek 3Di:
DDDDDDDDDDDDDDDDDDDDDDDD/DCDDDDDDDDDDDDDDDDDDDDD/DQDDDDDDDDDDDDDDDDDDDDD/DDDDDDDDDDDDDDDDDDDDDPD/DDDDDDDDDDDDDDDDDDDDDDDD/DDDDDDDDDDDDDDDDDDDDDDDD

Solvent-accessible surface area: 9583 Å² total

Radius of gyration: 24.63 Å; Cα contacts (8 Å, |Δi|>4): 513; chains: 6; bounding box: 22×56×85 Å

B-factor: mean 19.81, std 9.46, range [7.55, 56.68]